Protein AF-A0A5W6S1E7-F1 (afdb_monomer_lite)

Structure (mmCIF, N/CA/C/O backbone):
data_AF-A0A5W6S1E7-F1
#
_entry.id   AF-A0A5W6S1E7-F1
#
loop_
_atom_site.group_PDB
_atom_site.id
_atom_site.type_symbol
_atom_site.label_atom_id
_atom_site.label_alt_id
_atom_site.label_comp_id
_atom_site.label_asym_id
_atom_site.label_entity_id
_atom_site.label_seq_id
_atom_site.pdbx_PDB_ins_code
_atom_site.Cartn_x
_atom_site.Cartn_y
_atom_site.Cartn_z
_atom_site.occupancy
_atom_site.B_iso_or_equiv
_atom_site.auth_seq_id
_atom_site.auth_comp_id
_atom_site.auth_asym_id
_atom_site.auth_atom_id
_atom_site.pdbx_PDB_model_num
ATOM 1 N N . TYR A 1 1 ? -4.003 -15.865 -17.000 1.00 42.69 1 TYR A N 1
ATOM 2 C CA . TYR A 1 1 ? -3.000 -16.446 -17.912 1.00 42.69 1 TYR A CA 1
ATOM 3 C C . TYR A 1 1 ? -3.016 -17.951 -17.724 1.00 42.69 1 TYR A C 1
ATOM 5 O O . TYR A 1 1 ? -2.968 -18.414 -16.596 1.00 42.69 1 TYR A O 1
ATOM 13 N N . THR A 1 2 ? -3.279 -18.682 -18.803 1.00 37.72 2 THR A N 1
ATOM 14 C CA . THR A 1 2 ? -3.665 -20.100 -18.811 1.00 37.72 2 THR A CA 1
ATOM 15 C C . THR A 1 2 ? -2.517 -21.019 -18.412 1.00 37.72 2 THR A C 1
ATOM 17 O O . THR A 1 2 ? -1.436 -20.936 -18.986 1.00 37.72 2 THR A O 1
ATOM 20 N N . PHE A 1 3 ? -2.805 -21.898 -17.449 1.00 48.78 3 PHE A N 1
ATOM 21 C CA . PHE A 1 3 ? -1.994 -23.037 -17.033 1.00 48.78 3 PHE A CA 1
ATOM 22 C C . PHE A 1 3 ? -1.630 -23.885 -18.256 1.00 48.78 3 PHE A C 1
ATOM 24 O O . PHE A 1 3 ? -2.473 -24.593 -18.798 1.00 48.78 3 PHE A O 1
ATOM 31 N N . THR A 1 4 ? -0.395 -23.772 -18.729 1.00 48.47 4 THR A N 1
ATOM 32 C CA . THR A 1 4 ? 0.196 -24.743 -19.651 1.00 48.47 4 THR A CA 1
ATOM 33 C C . THR A 1 4 ? 0.660 -25.956 -18.854 1.00 48.47 4 THR A C 1
ATOM 35 O O . THR A 1 4 ? 1.038 -25.798 -17.694 1.00 48.47 4 THR A O 1
ATOM 38 N N . ASP A 1 5 ? 0.621 -27.137 -19.473 1.00 55.25 5 ASP A N 1
ATOM 39 C CA . ASP A 1 5 ? 0.960 -28.478 -18.960 1.00 55.25 5 ASP A CA 1
ATOM 40 C C . ASP A 1 5 ? 2.409 -28.625 -18.422 1.00 55.25 5 ASP A C 1
ATOM 42 O O . ASP A 1 5 ? 3.189 -29.465 -18.865 1.00 55.25 5 ASP A O 1
ATOM 46 N N . GLY A 1 6 ? 2.803 -27.763 -17.486 1.00 64.06 6 GLY A N 1
ATOM 47 C CA . GLY A 1 6 ? 4.119 -27.672 -16.869 1.00 64.06 6 GLY A CA 1
ATOM 48 C C . GLY A 1 6 ? 4.162 -28.284 -15.472 1.00 64.06 6 GLY A C 1
ATOM 49 O O . GLY A 1 6 ? 3.135 -28.569 -14.851 1.00 64.06 6 GLY A O 1
ATOM 50 N N . ASN A 1 7 ? 5.386 -28.485 -14.978 1.00 74.00 7 ASN A N 1
ATOM 51 C CA . ASN A 1 7 ? 5.683 -29.099 -13.687 1.00 74.00 7 ASN A CA 1
ATOM 52 C C . ASN A 1 7 ? 4.841 -28.452 -12.560 1.00 74.00 7 ASN A C 1
ATOM 54 O O . ASN A 1 7 ? 4.920 -27.237 -12.368 1.00 74.00 7 ASN A O 1
ATOM 58 N N . PRO A 1 8 ? 4.067 -29.226 -11.773 1.00 65.44 8 PRO A N 1
ATOM 59 C CA . PRO A 1 8 ? 3.265 -28.699 -10.667 1.00 65.44 8 PRO A CA 1
ATOM 60 C C . PRO A 1 8 ? 4.061 -27.829 -9.687 1.00 65.44 8 PRO A C 1
ATOM 62 O O . PRO A 1 8 ? 3.526 -26.860 -9.161 1.00 65.44 8 PRO A O 1
ATOM 65 N N . ILE A 1 9 ? 5.349 -28.122 -9.485 1.00 64.56 9 ILE A N 1
ATOM 66 C CA . ILE A 1 9 ? 6.246 -27.342 -8.622 1.00 64.56 9 ILE A CA 1
ATOM 67 C C . ILE A 1 9 ? 6.540 -25.966 -9.231 1.00 64.56 9 ILE A C 1
ATOM 69 O O . ILE A 1 9 ? 6.565 -24.970 -8.516 1.00 64.56 9 ILE A O 1
ATOM 73 N N . GLU A 1 10 ? 6.716 -25.890 -10.548 1.00 63.19 10 GLU A N 1
ATOM 74 C CA . GLU A 1 10 ? 6.918 -24.632 -11.274 1.00 63.19 10 GLU A CA 1
ATOM 75 C C . GLU A 1 10 ? 5.635 -23.791 -11.281 1.00 63.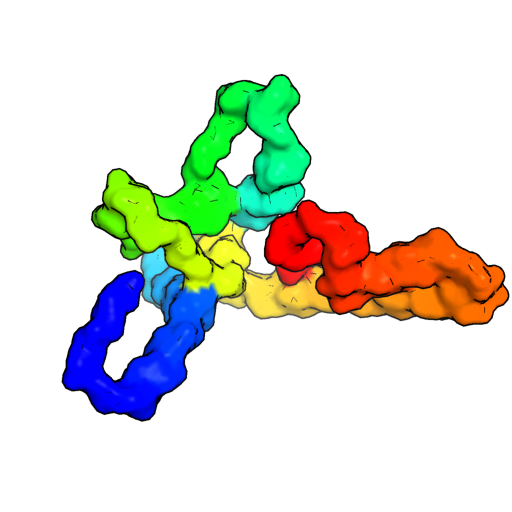19 10 GLU A C 1
ATOM 77 O O . GLU A 1 10 ? 5.675 -22.582 -11.063 1.00 63.19 10 GLU A O 1
ATOM 82 N N . ASN A 1 11 ? 4.478 -24.438 -11.414 1.00 59.94 11 ASN A N 1
ATOM 83 C CA . ASN A 1 11 ? 3.178 -23.782 -11.290 1.00 59.94 11 ASN A CA 1
ATOM 84 C C . ASN A 1 11 ? 2.923 -23.266 -9.864 1.00 59.94 11 ASN A C 1
ATOM 86 O O . ASN A 1 11 ? 2.402 -22.166 -9.697 1.00 59.94 11 ASN A O 1
ATOM 90 N N . MET A 1 12 ? 3.332 -24.013 -8.834 1.00 60.81 12 MET A N 1
ATOM 91 C CA . MET A 1 12 ? 3.267 -23.571 -7.435 1.00 60.81 12 MET A CA 1
ATOM 92 C C . MET A 1 12 ? 4.257 -22.436 -7.141 1.00 60.81 12 MET A C 1
ATOM 94 O O . MET A 1 12 ? 3.909 -21.497 -6.429 1.00 60.81 12 MET A O 1
ATOM 98 N N . ALA A 1 13 ? 5.463 -22.478 -7.714 1.00 58.91 13 ALA A N 1
ATOM 99 C CA . ALA A 1 13 ? 6.444 -21.399 -7.598 1.00 58.91 13 ALA A CA 1
ATOM 100 C C . ALA A 1 13 ? 5.961 -20.106 -8.282 1.00 58.91 13 ALA A C 1
ATOM 102 O O . ALA A 1 13 ? 6.199 -19.011 -7.777 1.00 58.91 13 ALA A O 1
ATOM 103 N N . ASN A 1 14 ? 5.220 -20.231 -9.387 1.00 57.88 14 ASN A N 1
ATOM 104 C CA . ASN A 1 14 ? 4.618 -19.116 -10.121 1.00 57.88 14 ASN A CA 1
ATOM 105 C C . ASN A 1 14 ? 3.232 -18.691 -9.605 1.00 57.88 14 ASN A C 1
ATOM 107 O O . ASN A 1 14 ? 2.654 -17.753 -10.152 1.00 57.88 14 ASN A O 1
ATOM 111 N N . TYR A 1 15 ? 2.703 -19.345 -8.566 1.00 62.91 15 TYR A N 1
ATOM 112 C CA . TYR A 1 15 ? 1.328 -19.161 -8.090 1.00 62.91 15 TYR A CA 1
ATOM 113 C C . TYR A 1 15 ? 1.055 -17.759 -7.524 1.00 62.91 15 TYR A C 1
ATOM 115 O O . TYR A 1 15 ? -0.078 -17.277 -7.550 1.00 62.91 15 TYR A O 1
ATOM 123 N N . SER A 1 16 ? 2.087 -17.073 -7.022 1.00 73.75 16 SER A N 1
ATOM 124 C CA . SER A 1 16 ? 1.941 -15.712 -6.506 1.00 73.75 16 SER A CA 1
ATOM 125 C C . SER A 1 16 ? 2.010 -14.678 -7.631 1.00 73.75 16 SER A C 1
ATOM 127 O O . SER A 1 16 ? 3.014 -13.979 -7.800 1.00 73.75 16 SER A O 1
ATOM 129 N N . ASP A 1 17 ? 0.924 -14.557 -8.397 1.00 75.50 17 ASP A N 1
ATOM 130 C CA . ASP A 1 17 ? 0.794 -13.533 -9.440 1.00 75.50 17 ASP A CA 1
ATOM 131 C C . ASP A 1 17 ? 1.040 -12.121 -8.873 1.00 75.50 17 ASP A C 1
ATOM 133 O O . ASP A 1 17 ? 1.714 -11.314 -9.506 1.00 75.50 17 ASP A O 1
ATOM 137 N N . TYR A 1 18 ? 0.589 -11.840 -7.644 1.00 79.44 18 TYR A N 1
ATOM 138 C CA . TYR A 1 18 ? 0.785 -10.543 -6.986 1.00 79.44 18 TYR A CA 1
ATOM 139 C C . TYR A 1 18 ? 2.254 -10.255 -6.648 1.00 79.44 18 TYR A C 1
ATOM 141 O O . TYR A 1 18 ? 2.714 -9.134 -6.851 1.00 79.44 18 TYR A O 1
ATOM 149 N N . THR A 1 19 ? 3.021 -11.241 -6.166 1.00 83.38 19 THR A N 1
ATOM 150 C CA . THR A 1 19 ? 4.460 -11.051 -5.918 1.00 83.38 19 THR A CA 1
ATOM 151 C C . THR A 1 19 ? 5.220 -10.952 -7.233 1.00 83.38 19 THR A C 1
ATOM 153 O O . THR A 1 19 ? 6.074 -10.080 -7.375 1.00 83.38 19 THR A O 1
ATOM 156 N N . ARG A 1 20 ? 4.896 -11.802 -8.215 1.00 85.75 20 ARG A N 1
ATOM 157 C CA . ARG A 1 20 ? 5.553 -11.793 -9.526 1.00 85.75 20 ARG A CA 1
ATOM 158 C C . ARG A 1 20 ? 5.347 -10.462 -10.241 1.00 85.75 20 ARG A C 1
ATOM 160 O O . ARG A 1 20 ? 6.310 -9.880 -10.729 1.00 85.75 20 ARG A O 1
ATOM 167 N N . ASN A 1 21 ? 4.119 -9.954 -10.258 1.00 88.88 21 ASN A N 1
ATOM 168 C CA . ASN A 1 21 ? 3.802 -8.678 -10.888 1.00 88.88 21 ASN A CA 1
ATOM 169 C C . ASN A 1 21 ? 4.418 -7.497 -10.119 1.00 88.88 21 ASN A C 1
ATOM 171 O O . ASN A 1 21 ? 4.857 -6.540 -10.747 1.00 88.88 21 ASN A O 1
ATOM 175 N N . ALA A 1 22 ? 4.539 -7.573 -8.787 1.00 88.12 22 ALA A N 1
ATOM 176 C CA . ALA A 1 22 ? 5.289 -6.575 -8.021 1.00 88.12 22 ALA A CA 1
ATOM 177 C C . ALA A 1 22 ? 6.777 -6.543 -8.410 1.00 88.12 22 ALA A C 1
ATOM 179 O O . ALA A 1 22 ? 7.332 -5.467 -8.617 1.00 88.12 22 ALA A O 1
ATOM 180 N N . VAL A 1 23 ? 7.412 -7.713 -8.553 1.00 88.38 23 VAL A N 1
ATOM 181 C CA . VAL A 1 23 ? 8.810 -7.830 -9.003 1.00 88.38 23 VAL A CA 1
ATOM 182 C C . VAL A 1 23 ? 8.969 -7.347 -10.445 1.00 88.38 23 VAL A C 1
ATOM 184 O O . VAL A 1 23 ? 9.946 -6.665 -10.746 1.00 88.38 23 VAL A O 1
ATOM 187 N N . LEU A 1 24 ? 8.009 -7.643 -11.327 1.00 90.50 24 LEU A N 1
ATOM 188 C CA . LEU A 1 24 ? 7.991 -7.139 -12.703 1.00 90.50 24 LEU A CA 1
ATOM 189 C C . LEU A 1 24 ? 8.039 -5.608 -12.727 1.00 90.50 24 LEU A C 1
ATOM 191 O O . LEU A 1 24 ? 8.877 -5.039 -13.417 1.00 90.50 24 LEU A O 1
ATOM 195 N N . VAL A 1 25 ? 7.188 -4.948 -11.937 1.00 90.44 25 VAL A N 1
ATOM 196 C CA . VAL A 1 25 ? 7.189 -3.484 -11.838 1.00 90.44 25 VAL A CA 1
ATOM 197 C C . VAL A 1 25 ? 8.507 -2.986 -11.241 1.00 90.44 25 VAL A C 1
ATOM 199 O O . VAL A 1 25 ? 9.150 -2.123 -11.831 1.00 90.44 25 VAL A O 1
ATOM 202 N N . ALA A 1 26 ? 8.960 -3.566 -10.126 1.00 88.50 26 ALA A N 1
ATOM 203 C CA . ALA A 1 26 ? 10.178 -3.137 -9.432 1.00 88.50 26 ALA A CA 1
ATOM 204 C C . ALA A 1 26 ? 11.466 -3.302 -10.263 1.00 88.50 26 ALA A C 1
ATOM 206 O O . ALA A 1 26 ? 12.419 -2.552 -10.070 1.00 88.50 26 ALA A O 1
ATOM 207 N N . SER A 1 27 ? 11.509 -4.291 -11.159 1.00 88.94 27 SER A N 1
ATOM 208 C CA . SER A 1 27 ? 12.652 -4.562 -12.045 1.00 88.94 27 SER A CA 1
ATOM 209 C C . SER A 1 27 ? 12.572 -3.843 -13.394 1.00 88.94 27 SER A C 1
ATOM 211 O O . SER A 1 27 ? 13.528 -3.887 -14.169 1.00 88.94 27 SER A O 1
ATOM 213 N N . SER A 1 28 ? 11.449 -3.189 -13.690 1.00 86.94 28 SER A N 1
ATOM 214 C CA . SER A 1 28 ? 11.259 -2.433 -14.927 1.00 86.94 28 SER A CA 1
ATOM 215 C C . SER A 1 28 ? 11.839 -1.016 -14.833 1.00 86.94 28 SER A C 1
ATOM 217 O O . SER A 1 28 ? 11.938 -0.444 -13.752 1.00 86.94 28 SER A O 1
ATOM 219 N N . ASN A 1 29 ? 12.161 -0.409 -15.980 1.00 84.44 29 ASN A N 1
ATOM 220 C CA . ASN A 1 29 ? 12.545 1.010 -16.077 1.00 84.44 29 ASN A CA 1
ATOM 221 C C . ASN A 1 29 ? 11.313 1.936 -16.096 1.00 84.44 29 ASN A C 1
ATOM 223 O O . ASN A 1 29 ? 11.240 2.863 -16.897 1.00 84.44 29 ASN A O 1
ATOM 227 N N . PHE A 1 30 ? 10.297 1.623 -15.295 1.00 87.19 30 PHE A N 1
ATOM 228 C CA . PHE A 1 30 ? 9.054 2.382 -15.255 1.00 87.19 30 PHE A CA 1
ATOM 229 C C . PHE A 1 30 ? 9.251 3.696 -14.488 1.00 87.19 30 PHE A C 1
ATOM 231 O O . PHE A 1 30 ? 9.783 3.693 -13.376 1.00 87.19 30 PHE A O 1
ATOM 238 N N . ASP A 1 31 ? 8.822 4.810 -15.085 1.00 88.56 31 ASP A N 1
ATOM 239 C CA . ASP A 1 31 ? 8.938 6.133 -14.471 1.00 88.56 31 ASP A CA 1
ATOM 240 C C . ASP A 1 31 ? 8.089 6.226 -13.199 1.00 88.56 31 ASP A C 1
ATOM 242 O O . ASP A 1 31 ? 6.935 5.790 -13.164 1.00 88.56 31 ASP A O 1
ATOM 246 N N . PHE A 1 32 ? 8.653 6.823 -12.148 1.00 91.06 32 PHE A N 1
ATOM 247 C CA . PHE A 1 32 ? 7.954 6.931 -10.873 1.00 91.06 32 PHE A CA 1
ATOM 248 C C . PHE A 1 32 ? 6.703 7.801 -10.979 1.00 91.06 32 PHE A C 1
ATOM 250 O O . PHE A 1 32 ? 6.712 8.899 -11.534 1.00 91.06 32 PHE A O 1
ATOM 257 N N . MET A 1 33 ? 5.626 7.306 -10.375 1.00 92.75 33 MET A N 1
ATOM 258 C CA . MET A 1 33 ? 4.319 7.964 -10.344 1.00 92.75 33 MET A CA 1
ATOM 259 C C . MET A 1 33 ? 4.118 8.822 -9.082 1.00 92.75 33 MET A C 1
ATOM 261 O O . MET A 1 33 ? 3.102 9.505 -8.955 1.00 92.75 33 MET A O 1
ATOM 265 N N . TYR A 1 34 ? 5.103 8.847 -8.174 1.00 92.44 34 TYR A N 1
ATOM 266 C CA . TYR A 1 34 ? 5.207 9.753 -7.021 1.00 92.44 34 TYR A CA 1
ATOM 267 C C . TYR A 1 34 ? 3.976 9.785 -6.097 1.00 92.44 34 TYR A C 1
ATOM 269 O O . TYR A 1 34 ? 3.622 10.828 -5.548 1.00 92.44 34 TYR A O 1
ATOM 277 N N . GLY A 1 35 ? 3.317 8.643 -5.906 1.00 89.88 35 GLY A N 1
ATOM 278 C CA . GLY A 1 35 ? 2.138 8.507 -5.046 1.00 89.88 35 GLY A CA 1
ATOM 279 C C . GLY A 1 35 ? 0.815 8.751 -5.772 1.00 89.88 35 GLY A C 1
ATOM 280 O O . GLY A 1 35 ? -0.242 8.723 -5.139 1.00 89.88 35 GLY A O 1
ATOM 281 N N . LYS A 1 36 ? 0.839 8.997 -7.087 1.00 92.44 36 LYS A N 1
ATOM 282 C CA . LYS A 1 36 ? -0.375 9.149 -7.890 1.00 92.44 36 LYS A CA 1
ATOM 283 C C . LYS A 1 36 ? -1.206 7.870 -7.863 1.00 92.44 36 LYS A C 1
ATOM 285 O O . LYS A 1 36 ? -2.407 7.964 -7.630 1.00 92.44 36 LYS A O 1
ATOM 290 N N . LEU A 1 37 ? -0.597 6.699 -8.068 1.00 91.44 37 LEU A N 1
ATOM 291 C CA . LEU A 1 37 ? -1.351 5.442 -8.135 1.00 91.44 37 LEU A CA 1
ATOM 292 C C . LEU A 1 37 ? -1.977 5.107 -6.781 1.00 91.44 37 LEU A C 1
ATOM 294 O O . LEU A 1 37 ? -3.152 4.763 -6.715 1.00 91.44 37 LEU A O 1
ATOM 298 N N . LEU A 1 38 ? -1.232 5.315 -5.699 1.00 89.44 38 LEU A N 1
ATOM 299 C CA . LEU A 1 38 ? -1.696 5.222 -4.322 1.00 89.44 38 LEU A CA 1
ATOM 300 C C . LEU A 1 38 ? -2.914 6.122 -4.076 1.00 89.44 38 LEU A C 1
ATOM 302 O O . LEU A 1 38 ? -3.933 5.666 -3.557 1.00 89.44 38 LEU A O 1
ATOM 306 N N . MET A 1 39 ? -2.824 7.399 -4.452 1.00 88.81 39 MET A N 1
ATOM 307 C CA . MET A 1 39 ? -3.920 8.353 -4.272 1.00 88.81 39 MET A CA 1
ATOM 308 C C . MET A 1 39 ? -5.145 7.978 -5.105 1.00 88.81 39 MET A C 1
ATOM 310 O O . MET A 1 39 ? -6.269 8.061 -4.616 1.00 88.81 39 MET A O 1
ATOM 314 N N . GLU A 1 40 ? -4.954 7.535 -6.341 1.00 89.88 40 GLU A N 1
ATOM 315 C CA . GLU A 1 40 ? -6.037 7.057 -7.196 1.00 89.88 40 GLU A CA 1
ATOM 316 C C . GLU A 1 40 ? -6.723 5.819 -6.600 1.00 89.88 40 GLU A C 1
ATOM 318 O O . GLU A 1 40 ? -7.949 5.794 -6.459 1.00 89.88 40 GLU A O 1
ATOM 323 N N . SER A 1 41 ? -5.946 4.821 -6.178 1.00 85.56 41 SER A N 1
ATOM 324 C CA . SER A 1 41 ? -6.455 3.589 -5.570 1.00 85.56 41 SER A CA 1
ATOM 325 C C . SER A 1 41 ? -7.199 3.846 -4.258 1.00 85.56 41 SER A C 1
ATOM 327 O O . SER A 1 41 ? -8.166 3.146 -3.969 1.00 85.56 41 SER A O 1
ATOM 329 N N . GLU A 1 42 ? -6.833 4.874 -3.489 1.00 83.75 42 GLU A N 1
ATOM 330 C CA . GLU A 1 42 ? -7.490 5.204 -2.217 1.00 83.75 42 GLU A CA 1
ATOM 331 C C . GLU A 1 42 ? -8.649 6.199 -2.352 1.00 83.75 42 GLU A C 1
ATOM 333 O O . GLU A 1 42 ? -9.592 6.158 -1.563 1.00 83.75 42 GLU A O 1
ATOM 338 N N . VAL A 1 43 ? -8.610 7.100 -3.335 1.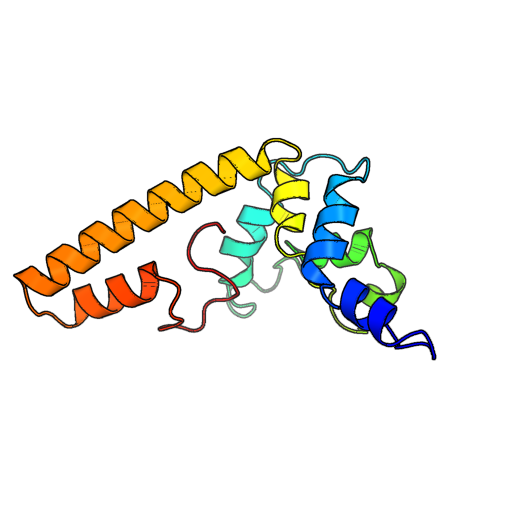00 86.00 43 VAL A N 1
ATOM 339 C CA . VAL A 1 43 ? -9.616 8.161 -3.490 1.00 86.00 43 VAL A CA 1
ATOM 340 C C . VAL A 1 43 ? -10.606 7.821 -4.597 1.00 86.00 43 VAL A C 1
ATOM 342 O O . VAL A 1 43 ? -11.816 7.836 -4.371 1.00 86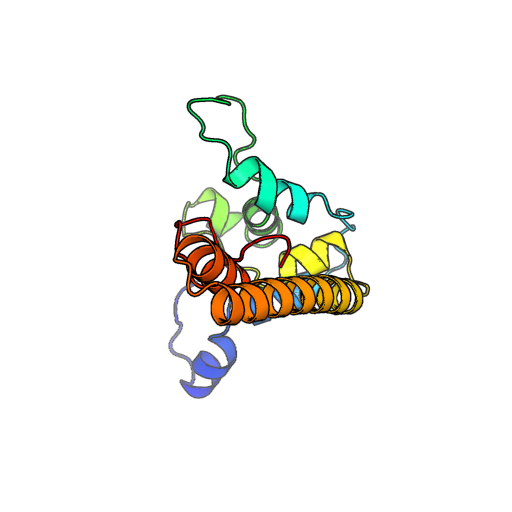.00 43 VAL A O 1
ATOM 345 N N . TYR A 1 44 ? -10.129 7.488 -5.798 1.00 88.94 44 TYR A N 1
ATOM 346 C CA . TYR A 1 44 ? -10.998 7.312 -6.968 1.00 88.94 44 TYR A CA 1
ATOM 347 C C . TYR A 1 44 ? -11.824 6.029 -6.853 1.00 88.94 44 TYR A C 1
ATOM 349 O O . TYR A 1 44 ? -12.981 5.993 -7.285 1.00 88.94 44 TYR A O 1
ATOM 357 N N . SER A 1 45 ? -11.279 4.991 -6.216 1.00 82.75 45 SER A N 1
ATOM 358 C CA . SER A 1 45 ? -12.005 3.744 -5.938 1.00 82.75 45 SER A CA 1
ATOM 359 C C . SER A 1 45 ? -13.243 3.960 -5.060 1.00 82.75 45 SER A C 1
ATOM 361 O O . SER A 1 45 ? -14.250 3.277 -5.240 1.00 82.75 45 SER A O 1
ATOM 363 N N . ARG A 1 46 ? -13.207 4.950 -4.158 1.00 84.25 46 ARG A N 1
ATOM 364 C CA . ARG A 1 46 ? -14.256 5.201 -3.160 1.00 84.25 46 ARG A CA 1
ATOM 365 C C . ARG A 1 46 ? -15.365 6.122 -3.647 1.00 84.25 46 ARG A C 1
ATOM 367 O O . ARG A 1 46 ? -16.418 6.163 -3.021 1.00 84.25 46 ARG A O 1
ATOM 374 N N . ILE A 1 47 ? -15.149 6.857 -4.739 1.00 87.25 47 ILE A N 1
ATOM 375 C CA . ILE A 1 47 ? -16.149 7.766 -5.313 1.00 87.25 47 ILE A CA 1
ATOM 376 C C . ILE A 1 47 ? -17.003 6.989 -6.328 1.00 87.25 47 ILE A C 1
ATOM 378 O O . ILE A 1 47 ? -16.491 6.599 -7.383 1.00 87.25 47 ILE A O 1
ATOM 382 N N . PRO A 1 48 ? -18.303 6.753 -6.071 1.00 87.38 48 PRO A N 1
ATOM 383 C CA . PRO A 1 48 ? -19.182 6.082 -7.023 1.00 87.38 48 PRO A CA 1
ATOM 384 C C . PRO A 1 48 ? -19.315 6.858 -8.338 1.00 87.38 48 PRO A C 1
ATOM 386 O O . PRO A 1 48 ? -19.382 8.088 -8.348 1.00 87.38 48 PRO A O 1
ATOM 389 N N . ARG A 1 49 ? -19.457 6.131 -9.451 1.00 89.06 49 ARG A N 1
ATOM 390 C CA . ARG A 1 49 ? -19.689 6.707 -10.791 1.00 89.06 49 ARG A CA 1
ATOM 391 C C . ARG A 1 49 ? -20.944 7.575 -10.879 1.00 89.06 49 ARG A C 1
ATOM 393 O O . ARG A 1 49 ? -20.968 8.521 -11.649 1.00 89.06 49 ARG A O 1
ATOM 400 N N . ALA A 1 50 ? -21.958 7.289 -10.062 1.00 92.81 50 ALA A N 1
ATOM 401 C CA . ALA A 1 50 ? -23.165 8.111 -9.983 1.00 92.81 50 ALA A CA 1
ATOM 402 C C . ALA A 1 50 ? -22.884 9.546 -9.495 1.00 92.81 50 ALA A C 1
ATOM 404 O O . ALA A 1 50 ? -23.626 10.457 -9.840 1.00 92.81 50 ALA A O 1
ATOM 405 N N . ILE A 1 51 ? -21.826 9.739 -8.696 1.00 94.19 51 ILE A N 1
ATOM 406 C CA . ILE A 1 51 ? -21.420 11.047 -8.162 1.00 94.19 51 ILE A CA 1
ATOM 407 C C . ILE A 1 51 ? -20.372 11.703 -9.069 1.00 94.19 51 ILE A C 1
ATOM 409 O O . ILE A 1 51 ? -20.393 12.917 -9.245 1.00 94.19 51 ILE A O 1
ATOM 413 N N . TRP A 1 52 ? -19.481 10.911 -9.674 1.00 93.00 52 TRP A N 1
ATOM 414 C CA . TRP A 1 52 ? -18.484 11.392 -10.631 1.00 93.00 52 TRP A CA 1
ATOM 415 C C . TRP A 1 52 ? -18.527 10.561 -11.926 1.00 93.00 52 TRP A C 1
ATOM 417 O O . TRP A 1 52 ? -17.801 9.565 -12.044 1.00 93.00 52 TRP A O 1
ATOM 427 N N . PRO A 1 53 ? -19.385 10.945 -12.892 1.00 92.88 53 PRO A N 1
ATOM 428 C CA . PRO A 1 53 ? -19.550 10.210 -14.147 1.00 92.88 53 PRO A CA 1
ATOM 429 C C . PRO A 1 53 ? -18.253 10.138 -14.959 1.00 92.88 53 PRO A C 1
ATOM 431 O O . PRO A 1 53 ? -17.854 9.050 -15.373 1.00 92.88 53 PRO A O 1
ATOM 434 N N . ASP A 1 54 ? -17.539 11.264 -15.061 1.00 93.25 54 ASP A N 1
ATOM 435 C CA . ASP A 1 54 ? -16.310 11.425 -15.856 1.00 93.25 54 ASP A CA 1
ATOM 436 C C . ASP A 1 54 ? -15.033 10.926 -15.154 1.00 93.25 54 ASP A C 1
ATOM 438 O O . ASP A 1 54 ? -13.918 11.288 -15.532 1.00 93.25 54 ASP A O 1
ATOM 442 N N . LYS A 1 55 ? -15.160 10.117 -14.095 1.00 91.12 55 LYS A N 1
ATOM 443 C CA . LYS A 1 55 ? -14.006 9.532 -13.399 1.00 91.12 55 LYS A CA 1
ATOM 444 C C . LYS A 1 55 ? -13.112 8.749 -14.388 1.00 91.12 55 LYS A C 1
ATOM 446 O O . LYS A 1 55 ? -13.629 8.086 -15.288 1.00 91.12 55 LYS A O 1
ATOM 451 N N . PRO A 1 56 ? -11.782 8.740 -14.248 1.00 89.50 56 PRO A N 1
ATOM 452 C CA . PRO A 1 56 ? -10.948 7.861 -15.068 1.00 89.50 56 PRO A CA 1
ATOM 453 C C . PRO A 1 56 ? -11.357 6.386 -14.917 1.00 89.50 56 PRO A C 1
ATOM 455 O O . PRO A 1 56 ? -11.743 5.958 -13.829 1.00 89.50 56 PRO A O 1
ATOM 458 N N . GLU A 1 57 ? -11.349 5.613 -16.005 1.00 85.81 57 GLU A N 1
ATOM 459 C CA . GLU A 1 57 ? -11.601 4.157 -15.975 1.00 85.81 57 GLU A CA 1
ATOM 460 C C . GLU A 1 57 ? -10.345 3.373 -15.583 1.00 85.81 57 GLU A C 1
ATOM 462 O O . GLU A 1 57 ? -10.421 2.456 -14.767 1.00 85.81 57 GLU A O 1
ATOM 467 N N . ASP A 1 58 ? -9.186 3.823 -16.063 1.00 89.25 58 ASP A N 1
ATOM 468 C CA . ASP A 1 58 ? -7.909 3.120 -15.939 1.00 89.25 58 ASP A CA 1
ATOM 469 C C . ASP A 1 58 ? -7.021 3.813 -14.892 1.00 89.25 58 ASP A C 1
ATOM 471 O O . ASP A 1 58 ? -6.054 4.490 -15.240 1.00 89.25 58 ASP A O 1
ATOM 475 N N . PHE A 1 59 ? -7.373 3.705 -13.609 1.00 89.88 59 PHE A N 1
ATOM 476 C CA . PHE A 1 59 ? -6.631 4.327 -12.499 1.00 89.88 59 PHE A CA 1
ATOM 477 C C . PHE A 1 59 ? -6.017 3.287 -11.554 1.00 89.88 59 PHE A C 1
ATOM 479 O O . PHE A 1 59 ? -6.465 2.136 -11.511 1.00 89.88 59 PHE A O 1
ATOM 486 N N . GLY A 1 60 ? -4.988 3.681 -10.797 1.00 88.44 60 GLY A N 1
ATOM 487 C CA . GLY A 1 60 ? -4.326 2.796 -9.831 1.00 88.44 60 GLY A CA 1
ATOM 488 C C . GLY A 1 60 ? -3.794 1.506 -10.476 1.00 88.44 60 GLY A C 1
ATOM 489 O O . GLY A 1 60 ? -3.156 1.539 -11.531 1.00 88.44 60 GLY A O 1
ATOM 490 N N . ALA A 1 61 ? -4.110 0.346 -9.895 1.00 86.25 61 ALA A N 1
ATOM 491 C CA . ALA A 1 61 ? -3.741 -0.967 -10.441 1.00 86.25 61 ALA A CA 1
ATOM 492 C C . ALA A 1 61 ? -4.173 -1.202 -11.904 1.00 86.25 61 ALA A C 1
ATOM 494 O O . ALA A 1 61 ? -3.483 -1.906 -12.644 1.00 86.25 61 ALA A O 1
ATOM 495 N N . LEU A 1 62 ? -5.303 -0.629 -12.344 1.00 89.44 62 LEU A N 1
ATOM 496 C CA . LEU A 1 62 ? -5.798 -0.801 -13.718 1.00 89.44 62 LEU A CA 1
ATOM 497 C C . LEU A 1 62 ? -4.914 -0.081 -14.736 1.00 89.44 62 LEU A C 1
ATOM 499 O O . LEU A 1 62 ? -4.726 -0.579 -15.846 1.00 89.44 62 LEU A O 1
ATOM 503 N N . TYR A 1 63 ? -4.309 1.041 -14.345 1.00 91.50 63 TYR A N 1
ATOM 504 C CA . TYR A 1 63 ? -3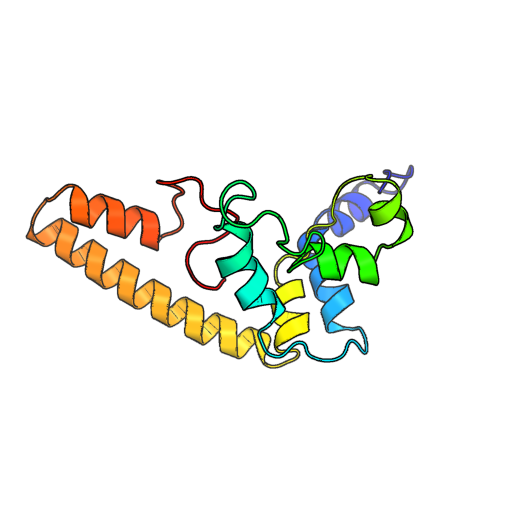.310 1.705 -15.173 1.00 91.50 63 TYR A CA 1
ATOM 505 C C . TYR A 1 63 ? -2.092 0.797 -15.392 1.00 91.50 63 TYR A C 1
ATOM 507 O O . TYR A 1 63 ? -1.651 0.607 -16.526 1.00 91.50 63 TYR A O 1
ATOM 515 N N . LEU A 1 64 ? -1.592 0.154 -14.330 1.00 91.38 64 LEU A N 1
ATOM 516 C CA . LEU A 1 64 ? -0.484 -0.800 -14.445 1.00 91.38 64 LEU A CA 1
ATOM 517 C C . LEU A 1 64 ? -0.861 -2.024 -15.286 1.00 91.38 64 LEU A C 1
ATOM 519 O O . LEU A 1 64 ? -0.056 -2.478 -16.097 1.00 91.38 64 LEU A O 1
ATOM 523 N N . ALA A 1 65 ? -2.091 -2.526 -15.158 1.00 91.31 65 ALA A N 1
ATOM 524 C CA . ALA A 1 65 ? -2.598 -3.611 -15.997 1.00 91.31 65 ALA A CA 1
ATOM 525 C C . ALA A 1 65 ? -2.557 -3.245 -17.488 1.00 91.31 65 ALA A C 1
ATOM 527 O O . ALA A 1 65 ? -2.097 -4.043 -18.303 1.00 91.31 65 ALA A O 1
ATOM 528 N N . LYS A 1 66 ? -2.978 -2.026 -17.834 1.00 91.12 66 LYS A N 1
ATOM 529 C CA . LYS A 1 66 ? -2.944 -1.506 -19.205 1.00 91.12 66 LYS A CA 1
ATOM 530 C C . LYS A 1 66 ? -1.524 -1.377 -19.756 1.00 91.12 66 LYS A C 1
ATOM 532 O O . LYS A 1 66 ? -1.314 -1.646 -20.934 1.00 91.12 66 LYS A O 1
ATOM 537 N N . VAL A 1 67 ? -0.560 -0.982 -18.922 1.00 91.19 67 VAL A N 1
ATOM 538 C CA . VAL A 1 67 ? 0.845 -0.806 -19.328 1.00 91.19 67 VAL A CA 1
ATOM 539 C C . VAL A 1 67 ? 1.576 -2.145 -19.464 1.00 91.19 67 VAL A C 1
ATOM 541 O O . VAL A 1 67 ? 2.206 -2.394 -20.488 1.00 91.19 67 VAL A O 1
ATOM 544 N N . PHE A 1 68 ? 1.500 -3.014 -18.452 1.00 90.44 68 PHE A N 1
ATOM 545 C CA . PHE A 1 68 ? 2.289 -4.252 -18.397 1.00 90.44 68 PHE A CA 1
ATOM 546 C C . PHE A 1 68 ? 1.607 -5.450 -19.071 1.00 90.44 68 PHE A C 1
ATOM 548 O O . PHE A 1 68 ? 2.286 -6.397 -19.464 1.00 90.44 68 PHE A O 1
ATOM 555 N N . PHE A 1 69 ? 0.280 -5.424 -19.223 1.00 90.50 69 PHE A N 1
ATOM 556 C CA . PHE A 1 69 ? -0.504 -6.517 -19.806 1.00 90.50 69 PHE A CA 1
ATOM 557 C C . PHE A 1 69 ? -1.592 -6.003 -20.779 1.00 90.50 69 PHE A C 1
ATOM 559 O O . PHE A 1 69 ? -2.765 -6.371 -20.637 1.00 90.50 69 PHE A O 1
ATOM 566 N N . PRO A 1 70 ? -1.241 -5.184 -21.795 1.00 90.88 70 PRO A N 1
ATOM 567 C CA . PRO A 1 70 ? -2.210 -4.495 -22.656 1.00 90.88 70 PRO A CA 1
ATOM 568 C C . PRO A 1 70 ? -3.170 -5.455 -23.367 1.00 90.88 70 PRO A C 1
ATOM 570 O O . PRO A 1 70 ? -4.378 -5.227 -23.378 1.00 90.88 70 PRO A O 1
ATOM 573 N N . ASP A 1 71 ? -2.672 -6.572 -23.901 1.00 88.00 71 ASP A N 1
ATOM 574 C CA . ASP A 1 71 ? -3.512 -7.527 -24.632 1.00 88.00 71 ASP A CA 1
ATOM 575 C C . ASP A 1 71 ? -4.567 -8.193 -23.741 1.00 88.00 71 ASP A C 1
ATOM 577 O O . ASP A 1 71 ? -5.670 -8.490 -24.197 1.00 88.00 71 ASP A O 1
ATOM 581 N N . ALA A 1 72 ? -4.245 -8.484 -22.478 1.00 83.12 72 ALA A N 1
ATOM 582 C CA . ALA A 1 72 ? -5.222 -9.038 -21.538 1.00 83.12 72 ALA A CA 1
ATOM 583 C C . ALA A 1 72 ? -6.201 -7.964 -21.056 1.00 83.12 72 ALA A C 1
ATOM 585 O O . ALA A 1 72 ? -7.394 -8.247 -20.924 1.00 83.12 72 ALA A O 1
ATOM 586 N N . PHE A 1 73 ? -5.704 -6.739 -20.862 1.00 87.38 73 PHE A N 1
ATOM 587 C CA . PHE A 1 73 ? -6.498 -5.579 -20.480 1.00 87.38 73 PHE A CA 1
ATOM 588 C C . PHE A 1 73 ? -7.587 -5.274 -21.519 1.00 87.38 73 PHE A C 1
ATOM 590 O O . PHE A 1 73 ? -8.771 -5.333 -21.199 1.00 87.38 73 PHE A O 1
ATOM 597 N N . TYR A 1 74 ? -7.221 -5.066 -22.789 1.00 87.12 74 TYR A N 1
ATOM 598 C CA . TYR A 1 74 ? -8.185 -4.741 -23.851 1.00 87.12 74 TYR A CA 1
ATOM 599 C C . TYR A 1 74 ? -9.123 -5.900 -24.215 1.00 87.12 74 TYR A C 1
ATOM 601 O O . TYR A 1 74 ? -10.207 -5.673 -24.750 1.00 87.12 74 TYR A O 1
ATOM 609 N N . ARG A 1 75 ? -8.744 -7.148 -23.908 1.00 86.94 75 ARG A N 1
ATOM 610 C CA . ARG A 1 75 ? -9.614 -8.325 -24.071 1.00 86.94 75 ARG A CA 1
ATOM 611 C C . ARG A 1 75 ? -10.517 -8.592 -22.861 1.00 86.94 75 ARG A C 1
ATOM 613 O O . ARG A 1 75 ? -11.224 -9.596 -22.871 1.00 86.94 75 ARG A O 1
ATOM 620 N N . ASN A 1 76 ? -10.499 -7.737 -21.833 1.00 81.06 76 ASN A N 1
ATOM 621 C CA . ASN A 1 76 ? -11.258 -7.913 -20.590 1.00 81.06 76 ASN A CA 1
ATOM 622 C C . ASN A 1 76 ? -11.041 -9.292 -19.930 1.00 81.06 76 ASN A C 1
ATOM 624 O O . ASN A 1 76 ? -11.958 -9.874 -19.357 1.00 81.06 76 ASN A O 1
ATOM 628 N N . GLN A 1 77 ? -9.816 -9.827 -19.985 1.00 78.44 77 GLN A N 1
ATOM 629 C CA . GLN A 1 77 ? -9.475 -11.160 -19.456 1.00 78.44 77 GLN A CA 1
ATOM 630 C C . GLN A 1 77 ? -9.170 -11.165 -17.943 1.00 78.44 77 GLN A C 1
ATOM 632 O O . GLN A 1 77 ? -8.558 -12.103 -17.431 1.00 78.44 77 GLN A O 1
ATOM 637 N N . GLY A 1 78 ? -9.609 -10.123 -17.231 1.00 67.81 78 GLY A N 1
ATOM 638 C CA . GLY A 1 78 ? -9.300 -9.868 -15.824 1.00 67.81 78 GLY A CA 1
ATOM 639 C C . GLY A 1 78 ? -8.075 -8.966 -15.639 1.00 67.81 78 GLY A C 1
ATOM 640 O O . GLY A 1 78 ? -7.114 -9.030 -16.406 1.00 67.81 78 GLY A O 1
ATOM 641 N N . ALA A 1 79 ? -8.117 -8.114 -14.611 1.00 73.81 79 ALA A N 1
ATOM 642 C CA . ALA A 1 79 ? -7.008 -7.236 -14.251 1.00 73.81 79 ALA A CA 1
ATOM 643 C C . ALA A 1 79 ? -5.967 -8.009 -13.415 1.00 73.81 79 ALA A C 1
ATOM 645 O O . ALA A 1 79 ? -6.329 -8.569 -12.376 1.00 73.81 79 ALA A O 1
ATOM 646 N N . PRO A 1 80 ? -4.688 -8.057 -13.831 1.00 80.56 80 PRO A N 1
ATOM 647 C CA . PRO A 1 80 ? -3.618 -8.650 -13.037 1.00 80.56 80 PRO A 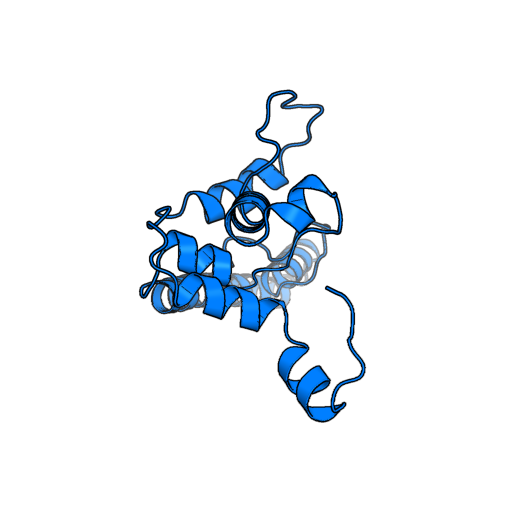CA 1
ATOM 648 C C . PRO A 1 80 ? -3.512 -7.981 -11.663 1.00 80.56 80 PRO A C 1
ATOM 650 O O . PRO A 1 80 ? -3.569 -6.758 -11.550 1.00 80.56 80 PRO A O 1
ATOM 653 N N . ALA A 1 81 ? -3.328 -8.778 -10.611 1.00 82.75 81 ALA A N 1
ATOM 654 C CA . ALA A 1 81 ? -3.051 -8.253 -9.279 1.00 82.75 81 ALA A CA 1
ATOM 655 C C . ALA A 1 81 ? -1.578 -7.842 -9.184 1.00 82.75 81 ALA A C 1
ATOM 657 O O . ALA A 1 81 ? -0.704 -8.640 -9.517 1.00 82.75 81 ALA A O 1
ATOM 658 N N . PHE A 1 82 ? -1.295 -6.629 -8.709 1.00 87.19 82 PHE A N 1
ATOM 659 C CA . PHE A 1 82 ? 0.078 -6.122 -8.593 1.00 87.19 82 PHE A CA 1
ATOM 660 C C . PHE A 1 82 ? 0.644 -6.186 -7.173 1.00 87.19 82 PHE A C 1
ATOM 662 O O . PHE A 1 82 ? 1.845 -6.007 -7.010 1.00 87.19 82 PHE A O 1
ATOM 669 N N . GLY A 1 83 ? -0.166 -6.460 -6.145 1.00 86.19 83 GLY A N 1
ATOM 670 C CA . GLY A 1 83 ? 0.304 -6.460 -4.755 1.00 86.19 83 GLY A CA 1
ATOM 671 C C . GLY A 1 83 ? 0.987 -5.133 -4.403 1.00 86.19 83 GLY A C 1
ATOM 672 O O . GLY A 1 83 ? 0.427 -4.068 -4.630 1.00 86.19 83 GLY A O 1
ATOM 673 N N . TYR A 1 84 ? 2.232 -5.185 -3.921 1.00 88.50 84 TYR A N 1
ATOM 674 C CA . TYR A 1 84 ? 3.036 -3.979 -3.669 1.00 88.50 84 TYR A CA 1
ATOM 675 C C . TYR A 1 84 ? 3.594 -3.310 -4.937 1.00 88.50 84 TYR A C 1
ATOM 677 O O . TYR A 1 84 ? 4.273 -2.294 -4.837 1.00 88.50 84 TYR A O 1
ATOM 685 N N . GLY A 1 85 ? 3.320 -3.849 -6.127 1.00 90.06 85 GLY A N 1
ATOM 686 C CA . GLY A 1 85 ? 3.737 -3.288 -7.411 1.00 90.06 85 GLY A CA 1
ATOM 687 C C . GLY A 1 85 ? 3.250 -1.858 -7.632 1.00 90.06 85 GLY A C 1
ATOM 688 O O . GLY A 1 85 ? 4.001 -1.057 -8.166 1.00 90.06 85 GLY A O 1
ATOM 689 N N . GLU A 1 86 ? 2.059 -1.496 -7.146 1.00 90.69 86 GLU A N 1
ATOM 690 C CA . GLU A 1 86 ? 1.577 -0.103 -7.179 1.00 90.69 86 GLU A CA 1
ATOM 691 C C . GLU A 1 86 ? 2.485 0.837 -6.382 1.00 90.69 86 GLU A C 1
ATOM 693 O O . GLU A 1 86 ? 2.870 1.897 -6.869 1.00 90.69 86 GLU A O 1
ATOM 698 N N . LEU A 1 87 ? 2.914 0.411 -5.192 1.00 91.75 87 LEU A N 1
ATOM 699 C CA . LEU A 1 87 ? 3.848 1.189 -4.384 1.00 91.75 87 LEU A CA 1
ATOM 700 C C . LEU A 1 87 ? 5.240 1.242 -5.010 1.00 91.75 87 LEU A C 1
ATOM 702 O O . LEU A 1 87 ? 5.913 2.258 -4.866 1.00 91.75 87 LEU A O 1
ATOM 706 N N . TYR A 1 88 ? 5.686 0.175 -5.677 1.00 92.56 88 TYR A N 1
ATOM 707 C CA . TYR A 1 88 ? 6.945 0.184 -6.429 1.00 92.56 88 TYR A CA 1
ATOM 708 C C . TYR A 1 88 ? 6.873 1.106 -7.649 1.00 92.56 88 TYR A C 1
ATOM 710 O O . TYR A 1 88 ? 7.844 1.798 -7.932 1.00 92.56 88 TYR A O 1
ATOM 718 N N . ALA A 1 89 ? 5.730 1.182 -8.328 1.00 93.88 89 ALA A N 1
ATOM 719 C CA . ALA A 1 89 ? 5.502 2.150 -9.397 1.00 93.88 89 ALA A CA 1
ATOM 720 C C . ALA A 1 89 ? 5.476 3.599 -8.878 1.00 93.88 89 ALA A C 1
ATOM 722 O O . ALA A 1 89 ? 5.935 4.507 -9.566 1.00 93.88 89 ALA A O 1
ATOM 723 N N . ASP A 1 90 ? 4.970 3.838 -7.667 1.00 93.62 90 ASP A N 1
ATOM 724 C CA . ASP A 1 90 ? 4.948 5.178 -7.072 1.00 93.62 90 ASP A CA 1
ATOM 725 C C . ASP A 1 90 ? 6.293 5.617 -6.481 1.00 93.62 90 ASP A C 1
ATOM 727 O O . ASP A 1 90 ? 6.689 6.770 -6.651 1.00 93.62 90 ASP A O 1
ATOM 731 N N . PHE A 1 91 ? 6.983 4.723 -5.769 1.00 92.88 91 PHE A N 1
ATOM 732 C CA . PHE A 1 91 ? 8.110 5.074 -4.897 1.00 92.88 91 PHE A CA 1
ATOM 733 C C . PHE A 1 91 ? 9.411 4.326 -5.212 1.00 92.88 91 PHE A C 1
ATOM 735 O O . PHE A 1 91 ? 10.454 4.645 -4.634 1.00 92.88 91 PHE A O 1
ATOM 742 N N . GLY A 1 92 ? 9.384 3.328 -6.095 1.00 90.81 92 GLY A N 1
ATOM 743 C CA . GLY A 1 92 ? 10.553 2.528 -6.451 1.00 90.81 92 GLY A CA 1
ATOM 744 C C . GLY A 1 92 ? 11.251 1.926 -5.233 1.00 90.81 92 GLY A C 1
ATOM 745 O O . GLY A 1 92 ? 10.645 1.278 -4.385 1.00 90.81 92 GLY A O 1
ATOM 746 N N . LEU A 1 93 ? 12.554 2.173 -5.104 1.00 89.62 93 LEU A N 1
ATOM 747 C CA . LEU A 1 93 ? 13.347 1.666 -3.979 1.00 89.62 93 LEU A CA 1
ATOM 748 C C . LEU A 1 93 ? 12.947 2.260 -2.615 1.00 89.62 93 LEU A C 1
ATOM 750 O O . LEU A 1 93 ? 13.362 1.731 -1.586 1.00 89.62 93 LEU A O 1
ATOM 754 N N . PHE A 1 94 ? 12.128 3.318 -2.576 1.00 91.50 94 PHE A N 1
ATOM 755 C CA . PHE A 1 94 ? 11.589 3.872 -1.330 1.00 9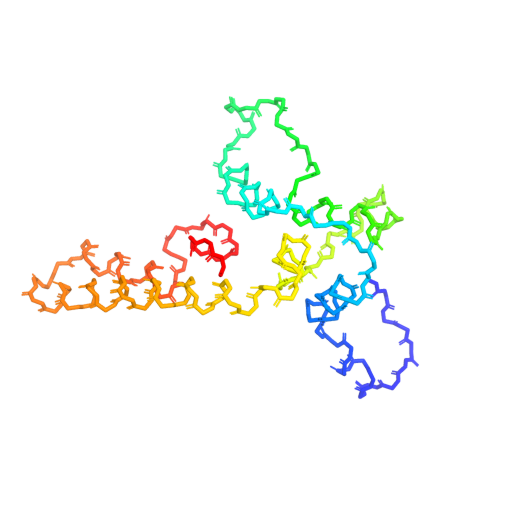1.50 94 PHE A CA 1
ATOM 756 C C . PHE A 1 94 ? 10.331 3.146 -0.830 1.00 91.50 94 PHE A C 1
ATOM 758 O O . PHE A 1 94 ? 9.887 3.415 0.286 1.00 91.50 94 PHE A O 1
ATOM 765 N N . THR A 1 95 ? 9.777 2.189 -1.583 1.00 91.56 95 THR A N 1
ATOM 766 C CA . THR A 1 95 ? 8.610 1.400 -1.155 1.00 91.56 95 THR A CA 1
ATOM 767 C C . THR A 1 95 ? 8.771 0.754 0.228 1.00 91.56 95 THR A C 1
ATOM 769 O O . THR A 1 95 ? 7.854 0.899 1.036 1.00 91.56 95 THR A O 1
ATOM 772 N N . PRO A 1 96 ? 9.901 0.107 0.589 1.00 92.19 96 PRO A N 1
ATOM 773 C CA . PRO A 1 96 ? 10.067 -0.444 1.936 1.00 92.19 96 PRO A CA 1
ATOM 774 C C . PRO A 1 96 ? 9.999 0.624 3.034 1.00 92.19 96 PRO A C 1
ATOM 776 O O . PRO A 1 96 ? 9.436 0.375 4.096 1.00 92.19 96 PRO A O 1
ATOM 779 N N . VAL A 1 97 ? 10.527 1.826 2.776 1.00 93.69 97 VAL A N 1
ATOM 780 C CA . VAL A 1 97 ? 10.456 2.952 3.721 1.00 93.69 97 VAL A CA 1
ATOM 781 C C . VAL A 1 97 ? 9.005 3.383 3.915 1.00 93.69 97 VAL A C 1
ATOM 783 O O . VAL A 1 97 ? 8.565 3.550 5.051 1.00 93.69 97 VAL A O 1
ATOM 786 N N . TRP A 1 98 ? 8.245 3.498 2.823 1.00 90.69 98 TRP A N 1
ATOM 787 C CA . TRP A 1 98 ? 6.817 3.799 2.888 1.00 90.69 98 TRP A CA 1
ATOM 788 C C . TRP A 1 98 ? 6.047 2.757 3.708 1.00 90.69 98 TRP A C 1
ATOM 790 O O . TRP A 1 98 ? 5.303 3.133 4.608 1.00 90.69 98 TRP A O 1
ATOM 800 N N . LEU A 1 99 ? 6.289 1.464 3.469 1.00 91.50 99 LEU A N 1
ATOM 801 C CA . LEU A 1 99 ? 5.640 0.367 4.199 1.00 91.50 99 LEU A CA 1
ATOM 802 C C . LEU A 1 99 ? 5.950 0.387 5.701 1.00 91.50 99 LEU A C 1
ATOM 804 O O . LEU A 1 99 ? 5.088 0.082 6.524 1.00 91.50 99 LEU A O 1
ATOM 808 N N . VAL A 1 100 ? 7.174 0.761 6.084 1.00 94.00 100 VAL A N 1
ATOM 809 C CA . VAL A 1 100 ? 7.528 0.941 7.499 1.00 94.00 100 VAL A CA 1
ATOM 810 C C . VAL A 1 100 ? 6.737 2.100 8.104 1.00 94.00 100 VAL A C 1
ATOM 812 O O . VAL A 1 100 ? 6.175 1.951 9.187 1.00 94.00 100 VAL A O 1
ATOM 815 N N . ILE A 1 101 ? 6.658 3.240 7.414 1.00 93.06 101 ILE A N 1
ATOM 816 C CA . ILE A 1 101 ? 5.927 4.420 7.897 1.00 93.06 101 ILE A CA 1
ATOM 817 C C . ILE A 1 101 ? 4.429 4.110 8.023 1.00 93.06 101 ILE A C 1
ATOM 819 O O . ILE A 1 101 ? 3.844 4.358 9.082 1.00 93.06 101 ILE A O 1
ATOM 823 N N . SER A 1 102 ? 3.816 3.534 6.984 1.00 90.25 102 SER A N 1
ATOM 824 C CA . SER A 1 102 ? 2.393 3.178 6.983 1.00 90.25 102 SER A CA 1
ATOM 825 C C . SER A 1 102 ? 2.089 2.119 8.046 1.00 90.25 102 SER A C 1
ATOM 827 O O . SER A 1 102 ? 1.134 2.266 8.813 1.00 90.25 102 SER A O 1
ATOM 829 N N . GLY A 1 103 ? 2.949 1.107 8.184 1.00 91.25 103 GLY A N 1
ATOM 830 C CA . GLY A 1 103 ? 2.840 0.066 9.203 1.00 91.25 103 GLY A CA 1
ATOM 831 C C . GLY A 1 103 ? 2.926 0.600 10.634 1.00 91.25 103 GLY A C 1
ATOM 832 O O . GLY A 1 103 ? 2.088 0.251 11.469 1.00 91.25 103 GLY A O 1
ATOM 833 N N . VAL A 1 104 ? 3.884 1.488 10.927 1.00 94.56 104 VAL A N 1
ATOM 834 C CA . VAL A 1 104 ? 3.997 2.139 12.245 1.00 94.56 104 VAL A CA 1
ATOM 835 C C . VAL A 1 104 ? 2.740 2.948 12.545 1.00 94.56 104 VAL A C 1
ATOM 837 O O . VAL A 1 104 ? 2.172 2.817 13.630 1.00 94.56 104 VAL A O 1
ATOM 840 N N . PHE A 1 105 ? 2.266 3.741 11.583 1.00 92.88 105 PHE A N 1
ATOM 841 C CA . PHE A 1 105 ? 1.065 4.550 11.757 1.00 92.88 105 PHE A CA 1
ATOM 842 C C . PHE A 1 105 ? -0.174 3.690 12.055 1.00 92.88 105 PHE A C 1
ATOM 844 O O . PHE A 1 105 ? -0.889 3.942 13.030 1.00 92.88 105 PHE A O 1
ATOM 851 N N . LYS A 1 106 ? -0.382 2.613 11.286 1.00 90.25 106 LYS A N 1
ATOM 852 C CA . LYS A 1 106 ? -1.457 1.635 11.521 1.00 90.25 106 LYS A CA 1
ATOM 853 C C . LYS A 1 106 ? -1.335 0.972 12.892 1.00 90.25 106 LYS A C 1
ATOM 855 O O . LYS A 1 106 ? -2.328 0.867 13.609 1.00 90.25 106 LYS A O 1
ATOM 860 N N . GLY A 1 107 ? -0.125 0.580 13.290 1.00 93.44 107 GLY A N 1
ATOM 861 C CA . GLY A 1 107 ? 0.142 -0.022 14.597 1.00 93.44 107 GLY A CA 1
ATOM 862 C C . GLY A 1 107 ? -0.191 0.910 15.765 1.00 93.44 107 GLY A C 1
ATOM 863 O O . GLY A 1 107 ? -0.821 0.483 16.735 1.00 93.44 107 GLY A O 1
ATOM 864 N N . VAL A 1 108 ? 0.165 2.194 15.657 1.00 95.88 108 VAL A N 1
ATOM 865 C CA . VAL A 1 108 ? -0.166 3.218 16.663 1.00 95.88 108 VAL A CA 1
ATOM 866 C C . VAL A 1 108 ? -1.681 3.382 16.797 1.00 95.88 108 VAL A C 1
ATOM 868 O O . VAL A 1 108 ? -2.199 3.348 17.917 1.00 95.88 108 VAL A O 1
ATOM 871 N N . LEU A 1 109 ? -2.408 3.493 15.680 1.00 94.88 109 LEU A N 1
ATOM 872 C CA . LEU A 1 109 ? -3.871 3.594 15.693 1.00 94.88 109 LEU A CA 1
ATOM 873 C C . LEU A 1 109 ? -4.530 2.341 16.276 1.00 94.88 109 LEU A C 1
ATOM 875 O O . LEU A 1 109 ? -5.379 2.444 17.164 1.00 94.88 109 LEU A O 1
ATOM 879 N N . ALA A 1 110 ? -4.105 1.155 15.837 1.00 94.31 110 ALA A N 1
ATOM 880 C CA . ALA A 1 110 ? -4.620 -0.108 16.349 1.00 94.31 110 ALA A CA 1
ATOM 881 C C . ALA A 1 110 ? -4.408 -0.222 17.866 1.00 94.31 110 ALA A C 1
ATOM 883 O O . ALA A 1 110 ? -5.328 -0.598 18.596 1.00 94.31 110 ALA A O 1
ATOM 884 N N . LYS A 1 111 ? -3.229 0.169 18.370 1.00 97.00 111 LYS A N 1
ATOM 885 C CA . LYS A 1 111 ? -2.941 0.176 19.809 1.00 97.00 111 LYS A CA 1
ATOM 886 C C . LYS A 1 111 ? -3.817 1.173 20.566 1.00 97.00 111 LYS A C 1
ATOM 888 O O . LYS A 1 111 ? -4.355 0.822 21.617 1.00 97.00 111 LYS A O 1
ATOM 893 N N . TYR A 1 112 ? -3.993 2.382 20.034 1.00 96.75 112 TYR A N 1
ATOM 894 C CA . TYR A 1 112 ? -4.861 3.401 20.623 1.00 96.75 112 TYR A CA 1
ATOM 895 C C . TYR A 1 112 ? -6.304 2.899 20.775 1.00 96.75 112 TYR A C 1
ATOM 897 O O . TYR A 1 112 ? -6.852 2.913 21.881 1.00 96.75 112 TYR A O 1
ATOM 905 N N . PHE A 1 113 ? -6.904 2.387 19.696 1.00 96.38 113 PHE A N 1
ATOM 906 C CA . PHE A 1 113 ? -8.286 1.905 19.724 1.00 96.38 113 PHE A CA 1
ATOM 907 C C . PHE A 1 113 ? -8.453 0.624 20.542 1.00 96.38 113 PHE A C 1
ATOM 909 O O . PHE A 1 113 ? -9.470 0.463 21.218 1.00 96.38 113 PHE A O 1
ATOM 916 N N . SER A 1 114 ? -7.445 -0.251 20.563 1.00 97.00 114 SER A N 1
ATOM 917 C CA . SER A 1 114 ? -7.423 -1.423 21.444 1.00 97.00 114 SER A CA 1
ATOM 918 C C . SER A 1 114 ? -7.487 -1.015 22.920 1.00 97.00 114 SER A C 1
ATOM 920 O O . SER A 1 114 ? -8.359 -1.486 23.652 1.00 97.00 114 SER A O 1
ATOM 922 N N . ASN A 1 115 ? -6.634 -0.075 23.346 1.00 97.94 115 ASN A N 1
ATOM 923 C CA . ASN A 1 115 ? -6.637 0.431 24.720 1.00 97.94 115 ASN A CA 1
ATOM 924 C C . ASN A 1 115 ? -7.983 1.096 25.063 1.00 97.94 115 ASN A C 1
ATOM 926 O O . ASN A 1 115 ? -8.586 0.776 26.086 1.00 97.94 115 ASN A O 1
ATOM 930 N N . LYS A 1 116 ? -8.512 1.951 24.175 1.00 97.44 116 LYS A N 1
ATOM 931 C CA . LYS A 1 116 ? -9.813 2.611 24.385 1.00 97.44 116 LYS A CA 1
ATOM 932 C C . LYS A 1 116 ? -10.980 1.636 24.467 1.00 97.44 116 LYS A C 1
ATOM 934 O O . LYS A 1 116 ? -11.896 1.845 25.264 1.00 97.44 116 LYS A O 1
ATOM 939 N N . THR A 1 117 ? -10.936 0.557 23.692 1.00 96.69 117 THR A N 1
ATOM 940 C CA . THR A 1 117 ? -11.931 -0.517 23.765 1.00 96.69 117 THR A CA 1
ATOM 941 C C . THR A 1 117 ? -11.911 -1.188 25.136 1.00 96.69 117 THR A C 1
ATOM 943 O O . THR A 1 117 ? -12.970 -1.394 25.721 1.00 96.69 117 THR A O 1
ATOM 946 N N . GLN A 1 118 ? -10.727 -1.484 25.680 1.00 96.25 118 GLN A N 1
ATOM 947 C CA . GLN A 1 118 ? -10.592 -2.118 26.996 1.00 96.25 118 GLN A CA 1
ATOM 948 C C . GLN A 1 118 ? -11.014 -1.188 28.144 1.00 96.25 118 GLN A C 1
ATOM 950 O O . GLN A 1 118 ? -11.687 -1.635 29.071 1.00 96.25 118 GLN A O 1
ATOM 955 N N . GLU A 1 119 ? -10.672 0.102 28.063 1.00 97.38 119 GLU A N 1
ATOM 956 C CA . GLU A 1 119 ? -11.036 1.116 29.065 1.00 97.38 119 GLU A CA 1
ATOM 957 C C . GLU A 1 119 ? -12.550 1.356 29.133 1.00 97.38 119 GLU A C 1
ATOM 959 O O . GLU A 1 119 ? -13.140 1.383 30.210 1.00 97.38 119 GLU A O 1
ATOM 964 N N . THR A 1 120 ? -13.186 1.552 27.976 1.00 96.31 120 THR A N 1
ATOM 965 C CA . THR A 1 120 ? -14.585 2.010 27.903 1.00 96.31 120 THR A CA 1
ATOM 966 C C . THR A 1 120 ? -15.590 0.882 27.707 1.00 96.31 120 THR A C 1
ATOM 968 O O . THR A 1 120 ? -16.783 1.090 27.917 1.00 96.31 120 THR A O 1
ATOM 971 N N . LYS A 1 121 ? -15.129 -0.297 27.263 1.00 94.25 121 LYS A N 1
ATOM 972 C CA . LYS A 1 121 ? -15.964 -1.437 26.846 1.00 94.25 121 LYS A CA 1
ATOM 973 C C . LYS A 1 121 ? -17.018 -1.062 25.799 1.00 94.25 121 LYS A C 1
ATOM 975 O O . LYS A 1 121 ? -18.079 -1.678 25.730 1.00 94.25 121 LYS A O 1
ATOM 980 N N . SER A 1 122 ? -16.747 -0.036 24.994 1.00 94.62 122 SER A N 1
ATOM 981 C CA . SER A 1 122 ? -17.715 0.477 24.032 1.00 94.62 122 SER A CA 1
ATOM 982 C C . SER A 1 122 ? -17.550 -0.129 22.642 1.00 94.62 122 SER A C 1
ATOM 984 O O . SER A 1 122 ? -16.440 -0.243 22.120 1.00 94.62 122 SER A O 1
ATOM 986 N N . ALA A 1 123 ? -18.680 -0.453 22.008 1.00 93.25 123 ALA A N 1
ATOM 987 C CA . ALA A 1 123 ? -18.720 -1.069 20.686 1.00 93.25 123 ALA A CA 1
ATOM 988 C C . ALA A 1 123 ? -18.109 -0.185 19.583 1.00 93.25 123 ALA A C 1
ATOM 990 O O . ALA A 1 123 ? -17.507 -0.709 18.652 1.00 93.25 123 ALA A O 1
ATOM 991 N N . HIS A 1 124 ? -18.208 1.146 19.686 1.00 93.06 124 HIS A N 1
ATOM 992 C CA . HIS A 1 124 ? -17.663 2.043 18.658 1.00 93.06 124 HIS A CA 1
ATOM 993 C C . HIS A 1 124 ? -16.130 1.977 18.582 1.00 93.06 124 HIS A C 1
ATOM 995 O O . HIS A 1 124 ? -15.582 1.848 17.491 1.00 93.06 124 HIS A O 1
ATOM 1001 N N . TYR A 1 125 ? -15.428 1.981 19.721 1.00 94.62 125 TYR A N 1
ATOM 1002 C CA . TYR A 1 125 ? -13.973 1.800 19.735 1.00 94.62 125 TYR A CA 1
ATOM 1003 C C . TYR A 1 125 ? -13.568 0.397 19.292 1.00 94.62 125 TYR A C 1
ATOM 1005 O O . TYR A 1 125 ? -12.551 0.254 18.615 1.00 94.62 125 TYR A O 1
ATOM 1013 N N . PHE A 1 126 ? -14.384 -0.615 19.601 1.00 93.38 126 PHE A N 1
ATOM 1014 C CA . PHE A 1 126 ? -14.150 -1.972 19.119 1.00 93.38 126 PHE A CA 1
ATOM 1015 C C . PHE A 1 126 ? -14.237 -2.049 17.590 1.00 93.38 126 PHE A C 1
ATOM 1017 O O . PHE A 1 126 ? -13.337 -2.593 16.959 1.00 93.38 126 PHE A O 1
ATOM 1024 N N . ILE A 1 127 ? -15.257 -1.436 16.981 1.00 92.31 127 ILE A N 1
ATOM 1025 C CA . ILE A 1 127 ? -15.391 -1.337 15.519 1.00 92.31 127 ILE A CA 1
ATOM 1026 C C . ILE A 1 127 ? -14.177 -0.628 14.908 1.00 92.31 127 ILE A C 1
ATOM 1028 O O . ILE A 1 127 ? -13.606 -1.125 13.938 1.00 92.31 127 ILE A O 1
ATOM 1032 N N . MET A 1 128 ? -13.740 0.491 15.498 1.00 91.19 128 MET A N 1
ATOM 1033 C CA . MET A 1 128 ? -12.546 1.207 15.035 1.00 91.19 128 MET A CA 1
ATOM 1034 C C . MET A 1 128 ? -11.273 0.367 15.168 1.00 91.19 128 MET A C 1
ATOM 1036 O O . MET A 1 128 ? -10.418 0.415 14.290 1.00 91.19 128 MET A O 1
ATOM 1040 N N . PHE A 1 129 ? -11.148 -0.433 16.227 1.00 92.62 129 PHE A N 1
ATOM 1041 C CA . PHE A 1 129 ? -10.041 -1.370 16.390 1.00 92.62 129 PHE A CA 1
ATOM 1042 C C . PHE A 1 129 ? -10.049 -2.460 15.309 1.00 92.62 129 PHE A C 1
ATOM 1044 O O . PHE A 1 129 ? -9.011 -2.679 14.690 1.00 92.62 129 PHE A O 1
ATOM 1051 N N . LEU A 1 130 ? -11.200 -3.095 15.046 1.00 90.44 130 LEU A N 1
ATOM 1052 C CA . LEU A 1 130 ? -11.345 -4.109 13.991 1.00 90.44 130 LEU A CA 1
ATOM 1053 C C . LEU A 1 130 ? -10.976 -3.539 12.619 1.00 90.44 130 LEU A C 1
ATOM 1055 O O . LEU A 1 130 ? -10.189 -4.143 11.891 1.00 90.44 130 LEU A O 1
ATOM 1059 N N . PHE A 1 131 ? -11.485 -2.344 12.312 1.00 87.06 131 PHE A N 1
ATOM 1060 C CA . PHE A 1 131 ? -11.094 -1.600 11.121 1.00 87.06 131 PHE A CA 1
ATOM 1061 C C . PHE A 1 131 ? -9.574 -1.405 11.081 1.00 87.06 131 PHE A C 1
ATOM 1063 O O . PHE A 1 131 ? -8.953 -1.733 10.076 1.00 87.06 131 PHE A O 1
ATOM 1070 N N . CYS A 1 132 ? -8.954 -0.994 12.196 1.00 88.19 132 CYS A N 1
ATOM 1071 C CA . CYS A 1 132 ? -7.519 -0.728 12.237 1.00 88.19 132 CYS A CA 1
ATOM 1072 C C . CYS A 1 132 ? -6.617 -1.965 12.054 1.00 88.19 132 CYS A C 1
ATOM 1074 O O . CYS A 1 132 ? -5.468 -1.852 11.634 1.00 88.19 132 CYS A O 1
ATOM 1076 N N . ILE A 1 133 ? -7.101 -3.165 12.363 1.00 87.94 133 ILE A N 1
ATOM 1077 C CA . ILE A 1 133 ? -6.336 -4.407 12.155 1.00 87.94 133 ILE A CA 1
ATOM 1078 C C . ILE A 1 133 ? -6.624 -5.061 10.800 1.00 87.94 133 ILE A C 1
ATOM 1080 O O . ILE A 1 133 ? -6.187 -6.181 10.551 1.00 87.94 133 ILE A O 1
ATOM 1084 N N . GLY A 1 134 ? -7.336 -4.363 9.910 1.00 79.81 134 GLY A N 1
ATOM 1085 C CA . GLY A 1 134 ? -7.613 -4.835 8.557 1.00 79.81 134 GLY A CA 1
ATOM 1086 C C . GLY A 1 134 ? -8.792 -5.793 8.449 1.00 79.81 134 GLY A C 1
ATOM 1087 O O . GLY A 1 134 ? -8.947 -6.441 7.416 1.00 79.81 134 GLY A O 1
ATOM 1088 N N . ILE A 1 135 ? -9.648 -5.876 9.471 1.00 83.12 135 ILE A N 1
ATOM 1089 C CA . ILE A 1 135 ? -10.919 -6.585 9.337 1.00 83.12 135 ILE A CA 1
ATOM 1090 C C . ILE A 1 135 ? -11.871 -5.689 8.551 1.00 83.12 135 ILE A C 1
ATOM 1092 O O . ILE A 1 135 ? -12.159 -4.555 8.938 1.00 83.12 135 ILE A O 1
ATOM 1096 N N . SER A 1 136 ? -12.372 -6.220 7.438 1.00 70.88 136 SER A N 1
ATOM 1097 C CA . SER A 1 136 ? -13.345 -5.540 6.587 1.00 70.88 136 SER A CA 1
ATOM 1098 C C . SER A 1 136 ? -14.705 -5.482 7.293 1.00 70.88 136 SER A C 1
ATOM 1100 O O . SER A 1 136 ? -15.554 -6.353 7.128 1.00 70.88 136 SER A O 1
ATOM 1102 N N . VAL A 1 137 ? -14.887 -4.477 8.155 1.00 72.94 137 VAL A N 1
ATOM 1103 C CA . VAL A 1 137 ? -16.180 -4.181 8.801 1.00 72.94 137 VAL A CA 1
ATOM 1104 C C . VAL A 1 137 ? -17.116 -3.476 7.817 1.00 72.94 137 VAL A C 1
ATOM 1106 O O . VAL A 1 137 ? -18.318 -3.719 7.794 1.00 72.94 137 VAL A O 1
ATOM 1109 N N . ILE A 1 138 ? -16.537 -2.618 6.980 1.00 67.31 138 ILE A N 1
ATOM 1110 C CA . ILE A 1 138 ? -17.165 -2.025 5.805 1.00 67.31 138 ILE A CA 1
ATOM 1111 C C . ILE A 1 138 ? -16.361 -2.562 4.620 1.00 67.31 138 ILE A C 1
ATOM 1113 O O . ILE A 1 138 ? -15.132 -2.452 4.670 1.00 67.31 138 ILE A O 1
ATOM 1117 N N . PRO A 1 139 ? -16.996 -3.132 3.580 1.00 59.91 139 PRO A N 1
ATOM 1118 C CA . PRO A 1 139 ? -16.305 -3.568 2.373 1.00 59.91 139 PRO A CA 1
ATOM 1119 C C . PRO A 1 139 ? -15.813 -2.346 1.588 1.00 59.91 139 PRO A C 1
ATOM 1121 O O . PRO A 1 139 ? -16.395 -1.927 0.593 1.00 59.91 139 PRO A O 1
ATOM 1124 N N . VAL A 1 140 ? -14.746 -1.732 2.083 1.00 56.28 140 VAL A N 1
ATOM 1125 C CA . VAL A 1 140 ? -13.807 -0.946 1.289 1.00 56.28 140 VAL A CA 1
ATOM 1126 C C . VAL A 1 140 ? -12.836 -1.925 0.617 1.00 56.28 140 VAL A C 1
ATOM 1128 O O . VAL A 1 140 ? -12.713 -3.064 1.067 1.00 56.28 140 VAL A O 1
ATOM 1131 N N . SER A 1 141 ? -12.231 -1.533 -0.507 1.00 52.75 141 SER A N 1
ATOM 1132 C CA . SER A 1 141 ? -11.330 -2.373 -1.316 1.00 52.75 141 SER A CA 1
ATOM 1133 C C . SER A 1 141 ? -10.137 -2.946 -0.522 1.00 52.75 141 SER A C 1
ATOM 1135 O O . SER A 1 141 ? -10.029 -2.767 0.685 1.00 52.75 141 SER A O 1
ATOM 1137 N N . MET A 1 142 ? -9.223 -3.663 -1.189 1.00 51.69 142 MET A N 1
ATOM 1138 C CA . MET A 1 142 ? -8.017 -4.223 -0.555 1.00 51.69 142 MET A CA 1
ATOM 1139 C C . MET A 1 142 ? -7.259 -3.169 0.269 1.00 51.69 142 MET A C 1
ATOM 1141 O O . MET A 1 142 ? -6.777 -2.185 -0.283 1.00 51.69 142 MET A O 1
ATOM 1145 N N . GLY A 1 143 ? -7.128 -3.420 1.576 1.00 55.69 143 GLY A N 1
ATOM 1146 C CA . GLY A 1 143 ? -6.452 -2.529 2.519 1.00 55.69 143 GLY A CA 1
ATOM 1147 C C . GLY A 1 143 ? -7.326 -1.371 3.012 1.00 55.69 143 GLY A C 1
ATOM 1148 O O . GLY A 1 143 ? -8.218 -0.879 2.329 1.00 55.69 143 GLY A O 1
ATOM 1149 N N . TRP A 1 144 ? -7.067 -0.925 4.240 1.00 59.09 144 TRP A N 1
ATOM 1150 C CA . TRP A 1 144 ? -7.624 0.316 4.764 1.00 59.09 144 TRP A CA 1
ATOM 1151 C C . TRP A 1 144 ? -6.461 1.278 5.023 1.00 59.09 144 TRP A C 1
ATOM 1153 O O . TRP A 1 144 ? -5.479 0.913 5.673 1.00 59.09 144 TRP A O 1
ATOM 1163 N N . LEU A 1 145 ? -6.591 2.492 4.483 1.00 58.62 145 LEU A N 1
ATOM 1164 C CA . LEU A 1 145 ? -5.688 3.626 4.682 1.00 58.62 145 LEU A CA 1
ATOM 1165 C C . LEU A 1 145 ? -4.222 3.341 4.315 1.00 58.62 145 LEU A C 1
ATOM 1167 O O . LEU A 1 145 ? -3.434 3.036 5.204 1.00 58.62 145 LEU A O 1
ATOM 1171 N N . PHE A 1 146 ? -3.869 3.542 3.040 1.00 58.78 146 PHE A N 1
ATOM 1172 C CA . PHE A 1 146 ? -2.503 3.555 2.504 1.00 58.78 146 PHE A CA 1
ATOM 1173 C C . PHE A 1 146 ? -1.732 2.250 2.820 1.00 58.78 146 PHE A C 1
ATOM 1175 O O . PHE A 1 146 ? -1.273 2.097 3.951 1.00 58.78 146 PHE A O 1
ATOM 1182 N N . PRO A 1 147 ? -1.613 1.279 1.892 1.00 56.28 147 PRO A N 1
ATOM 1183 C CA . PRO A 1 147 ? -1.121 -0.082 2.146 1.00 56.28 147 PRO A CA 1
ATOM 1184 C C . PRO A 1 147 ? 0.116 -0.183 3.050 1.00 56.28 147 PRO A C 1
ATOM 1186 O O . PRO A 1 147 ? 1.051 0.645 2.949 1.00 56.28 147 PRO A O 1
#

Organism: Salmonella enteritidis (NCBI:txid149539)

pLDDT: mean 83.92, std 13.31, range [37.72, 97.94]

Radius of gyration: 18.31 Å; chains: 1; bounding box: 36×40×54 Å

Foldseek 3Di:
DDDDPDDVVVCVVCVPLQVVLLVVLLVDPAAAPQCQLVCCLQPVLPDDCVRPVPRDPQGRQSVSQCVVPVVCSVVVVDRGHHNCSSVCSHPRVCSVVQCVVQVVVLVVQLVVLVVVCVVPVDPVSVLSNCVSVPNCPDPDDRDDDGD

Sequence (147 aa):
YTFTDGNPIENMANYSDYTRNAVLVASSNFDFMYGKLLMESEVYSRIPRAIWPDKPEDFGALYLAKVFFPDAFYRNQGAPAFGYGELYADFGLFTPVWLVISGVFKGVLAKYFSNKTQETKSAHYFIMFLFCIGISVIPVSMGWLFP

Secondary structure (DSSP, 8-state):
----S--HHHHHHT--HHHHHHHHHHHS-PPP-TTHHHHHHHHGGGS-TTT-TT--SS-THHHHHHHH-HHHHHTT--PPP-TTHHHHHHHGGGHHHHHHHHHHHHHHHHHHHHHHHHHH--HHHHHHHHHHTT--SS--SSSSS--